Protein AF-A0A657PVX9-F1 (afdb_monomer_lite)

Radius of gyration: 12.46 Å; chains: 1; bounding box: 30×35×29 Å

Foldseek 3Di:
DDDPPDDDLVVQLVVLLVVCLVPPDDVSLVSNLVSLVSVLCCCCPPVVDVVLNVLSVVLNVCSVVVVSVSNVVSSVVSVVVVVD

pLDDT: mean 89.31, std 14.11, range [37.19, 97.62]

Structure (mmCIF, N/CA/C/O backbone):
data_AF-A0A657PVX9-F1
#
_entry.id   AF-A0A657PVX9-F1
#
loop_
_atom_site.group_PDB
_atom_site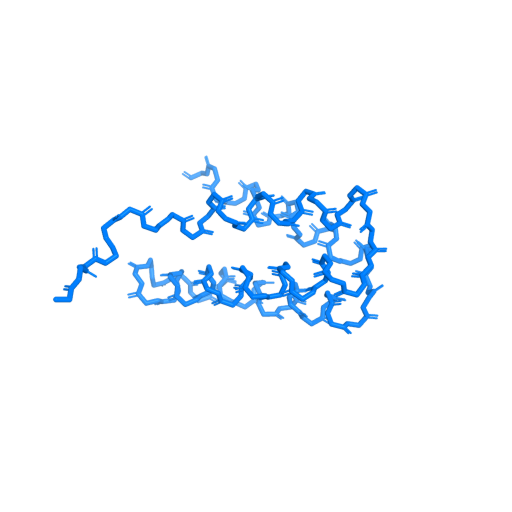.id
_atom_site.type_symbol
_atom_site.label_atom_id
_atom_site.label_alt_id
_atom_site.label_comp_id
_atom_site.label_asym_id
_atom_site.label_entity_id
_atom_site.label_seq_id
_atom_site.pdbx_PDB_ins_code
_atom_site.Cartn_x
_atom_site.Cartn_y
_atom_site.Cartn_z
_atom_site.occupancy
_atom_site.B_iso_or_equiv
_atom_site.auth_seq_id
_atom_site.auth_comp_id
_atom_site.auth_asym_id
_atom_site.auth_atom_id
_atom_site.pdbx_PDB_model_num
ATOM 1 N N . MET A 1 1 ? -15.567 27.842 -2.351 1.00 37.19 1 MET A N 1
ATOM 2 C CA . MET A 1 1 ? -14.519 26.819 -2.533 1.00 37.19 1 MET A CA 1
ATOM 3 C C . MET A 1 1 ? -15.196 25.473 -2.390 1.00 37.19 1 MET A C 1
ATOM 5 O O . MET A 1 1 ? -15.797 25.246 -1.349 1.00 37.19 1 MET A O 1
ATOM 9 N N . GLY A 1 2 ? -15.233 24.676 -3.459 1.00 38.88 2 GLY A N 1
ATOM 10 C CA . GLY A 1 2 ? -15.946 23.399 -3.469 1.00 38.88 2 GLY A CA 1
ATOM 11 C C . GLY A 1 2 ? -15.338 22.445 -2.449 1.00 38.88 2 GLY A C 1
ATOM 12 O O . GLY A 1 2 ? -14.139 22.182 -2.492 1.00 38.88 2 GLY A O 1
ATOM 13 N N . LEU A 1 3 ? -16.163 21.993 -1.508 1.00 43.34 3 LEU A N 1
ATOM 14 C CA . LEU A 1 3 ? -15.848 20.887 -0.617 1.00 43.34 3 LEU A CA 1
ATOM 15 C C . LEU A 1 3 ? -15.536 19.672 -1.494 1.00 43.34 3 LEU A C 1
ATOM 17 O O . LEU A 1 3 ? -16.304 19.363 -2.402 1.00 43.34 3 LEU A O 1
ATOM 21 N N . ILE A 1 4 ? -14.406 19.014 -1.242 1.00 51.31 4 ILE A N 1
ATOM 22 C CA . ILE A 1 4 ? -14.065 17.722 -1.843 1.00 51.31 4 ILE A CA 1
ATOM 23 C C . ILE A 1 4 ? -15.018 16.691 -1.222 1.00 51.31 4 ILE A C 1
ATOM 25 O O . ILE A 1 4 ? -14.683 16.002 -0.264 1.00 51.31 4 ILE A O 1
ATOM 29 N N . THR A 1 5 ? -16.259 16.672 -1.689 1.00 46.16 5 THR A N 1
ATOM 30 C CA . THR A 1 5 ? -17.238 15.633 -1.391 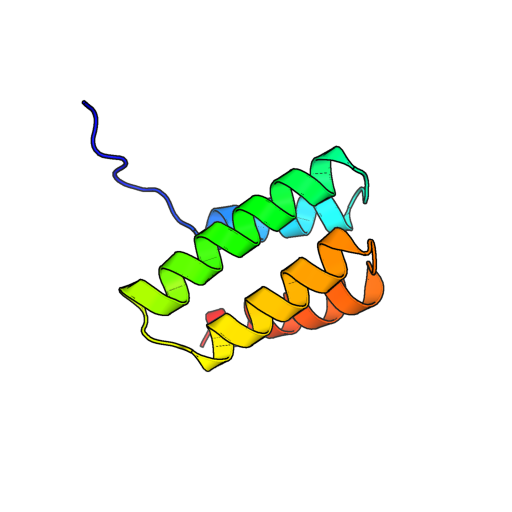1.00 46.16 5 THR A CA 1
ATOM 31 C C . THR A 1 5 ? -16.984 14.504 -2.382 1.00 46.16 5 THR A C 1
ATOM 33 O O . THR A 1 5 ? -16.971 14.753 -3.583 1.00 46.16 5 THR A O 1
ATOM 36 N N . ASP A 1 6 ? -16.733 13.301 -1.866 1.00 56.72 6 ASP A N 1
ATOM 37 C CA . ASP A 1 6 ? -16.517 12.036 -2.595 1.00 56.72 6 ASP A CA 1
ATOM 38 C C . ASP A 1 6 ? -15.073 11.675 -2.969 1.00 56.72 6 ASP A C 1
ATOM 40 O O . ASP A 1 6 ? -14.847 10.831 -3.838 1.00 56.72 6 ASP A O 1
ATOM 44 N N . TYR A 1 7 ? -14.061 12.217 -2.282 1.00 66.62 7 TYR A N 1
ATOM 45 C CA . TYR A 1 7 ? -12.752 11.565 -2.351 1.00 66.62 7 TYR A CA 1
ATOM 46 C C . TYR A 1 7 ? -12.829 10.221 -1.619 1.00 66.62 7 TYR A C 1
ATOM 48 O O . TYR A 1 7 ? -13.139 10.185 -0.428 1.00 66.62 7 TYR A O 1
ATOM 56 N N . LYS A 1 8 ? -12.560 9.127 -2.336 1.00 86.75 8 LYS A N 1
ATOM 57 C CA . LYS A 1 8 ? -12.565 7.753 -1.823 1.00 86.75 8 LYS A CA 1
ATOM 58 C C . LYS A 1 8 ? -11.123 7.240 -1.734 1.00 86.75 8 LYS A C 1
ATOM 60 O O . LYS A 1 8 ? -10.610 6.695 -2.714 1.00 86.75 8 LYS A O 1
ATOM 65 N N . PRO A 1 9 ? -10.448 7.406 -0.578 1.00 91.19 9 PRO A N 1
ATOM 66 C CA . PRO A 1 9 ? -9.022 7.113 -0.443 1.00 91.19 9 PRO A CA 1
ATOM 67 C C . PRO A 1 9 ? -8.666 5.671 -0.799 1.00 91.19 9 PRO A C 1
ATOM 69 O O . PRO A 1 9 ? -7.644 5.432 -1.432 1.00 91.19 9 PRO A O 1
ATOM 72 N N . TYR A 1 10 ? -9.533 4.723 -0.440 1.00 93.56 10 TYR A N 1
ATOM 73 C CA . TYR A 1 10 ? -9.322 3.309 -0.727 1.00 93.56 10 TYR A CA 1
ATOM 74 C C . TYR A 1 10 ? -9.425 2.980 -2.225 1.00 93.56 10 TYR A C 1
ATOM 76 O O . TYR A 1 10 ? -8.582 2.260 -2.750 1.00 93.56 10 TYR A O 1
ATOM 84 N N . GLU A 1 11 ? -10.398 3.550 -2.945 1.00 93.31 11 GLU A N 1
ATOM 85 C CA . GLU A 1 11 ? -10.520 3.340 -4.397 1.00 93.31 11 GLU A CA 1
ATOM 86 C C . GLU A 1 11 ? -9.327 3.948 -5.148 1.00 93.31 11 GLU A C 1
ATOM 88 O O . GLU A 1 11 ? -8.765 3.308 -6.037 1.00 93.31 11 GLU A O 1
ATOM 93 N N . SER A 1 12 ? -8.886 5.146 -4.743 1.00 93.69 12 SER A N 1
ATOM 94 C CA . SER A 1 12 ? -7.683 5.776 -5.300 1.00 93.69 12 SER A CA 1
ATOM 95 C C . SER A 1 12 ? -6.430 4.935 -5.047 1.00 93.69 12 SER A C 1
ATOM 97 O O . SER A 1 12 ? -5.597 4.814 -5.940 1.00 93.69 12 SER A O 1
ATOM 99 N N . PHE A 1 13 ? -6.302 4.353 -3.851 1.00 96.31 13 PHE A N 1
ATOM 100 C CA . PHE A 1 13 ? -5.213 3.450 -3.476 1.00 96.31 13 PHE A CA 1
ATOM 101 C C . PHE A 1 13 ? -5.205 2.159 -4.305 1.00 96.31 13 PHE A C 1
ATOM 103 O O . PHE A 1 13 ? -4.146 1.732 -4.765 1.00 96.31 13 PHE A O 1
ATOM 110 N N . LEU A 1 14 ? -6.373 1.550 -4.530 1.00 96.25 14 LEU A N 1
ATOM 111 C CA . LEU A 1 14 ? -6.492 0.360 -5.373 1.00 96.25 14 LEU A CA 1
ATOM 112 C C . LEU A 1 14 ? -6.079 0.655 -6.817 1.00 96.25 14 LEU A C 1
ATOM 114 O O . LEU A 1 14 ? -5.276 -0.081 -7.388 1.00 96.25 14 LEU A O 1
ATOM 118 N N . ALA A 1 15 ? -6.606 1.736 -7.397 1.00 95.19 15 ALA A N 1
ATOM 119 C CA . ALA A 1 15 ? -6.351 2.091 -8.789 1.00 95.19 15 ALA A CA 1
ATOM 120 C C . ALA A 1 15 ? -4.863 2.370 -9.056 1.00 95.19 15 ALA A C 1
ATOM 122 O O . ALA A 1 15 ? -4.290 1.802 -9.988 1.00 95.19 15 ALA A O 1
ATOM 123 N N . SER A 1 16 ? -4.216 3.191 -8.221 1.00 95.75 16 SER A N 1
ATOM 124 C CA . SER A 1 16 ? -2.792 3.509 -8.383 1.00 95.75 16 SER A CA 1
ATOM 125 C C . SER A 1 16 ? -1.886 2.320 -8.059 1.00 95.75 16 SER A C 1
ATOM 127 O O . SER A 1 16 ? -0.884 2.118 -8.742 1.00 95.75 16 SER A O 1
ATOM 129 N N . GLY A 1 17 ? -2.266 1.477 -7.091 1.00 95.62 17 GLY A N 1
ATOM 130 C CA . GLY A 1 17 ? -1.562 0.230 -6.804 1.00 95.62 17 GLY A CA 1
ATOM 131 C C . GLY A 1 17 ? -1.565 -0.719 -8.000 1.00 95.62 17 GLY A C 1
ATOM 132 O O . GLY A 1 17 ? -0.509 -1.202 -8.407 1.00 95.62 17 GLY A O 1
ATOM 133 N N . HIS A 1 18 ? -2.726 -0.945 -8.623 1.00 95.06 18 HIS A N 1
ATOM 134 C CA . HIS A 1 18 ? -2.815 -1.763 -9.835 1.00 95.06 18 HIS A CA 1
ATOM 135 C C . HIS A 1 18 ? -1.963 -1.197 -10.977 1.00 95.06 18 HIS A C 1
ATOM 137 O O . HIS A 1 18 ? -1.160 -1.940 -11.541 1.00 95.06 18 HIS A O 1
ATOM 143 N N . ALA A 1 19 ? -2.053 0.109 -11.246 1.00 93.81 19 ALA A N 1
ATOM 144 C CA . ALA A 1 19 ? -1.252 0.763 -12.282 1.00 93.81 19 ALA A CA 1
ATOM 145 C C . ALA A 1 19 ? 0.264 0.621 -12.034 1.00 93.81 19 ALA A C 1
ATOM 147 O O . ALA A 1 19 ? 1.018 0.282 -12.949 1.00 93.81 19 ALA A O 1
ATOM 148 N N . PHE A 1 20 ? 0.716 0.805 -10.788 1.00 95.00 20 PHE A N 1
ATOM 149 C CA . PHE A 1 20 ? 2.109 0.581 -10.397 1.00 95.00 20 PHE A CA 1
ATOM 150 C C . PHE A 1 20 ? 2.559 -0.863 -10.641 1.00 95.00 20 PHE A C 1
ATOM 152 O O . PHE A 1 20 ? 3.656 -1.084 -11.145 1.00 95.00 20 PHE A O 1
ATOM 159 N N . PHE A 1 21 ? 1.726 -1.856 -10.323 1.00 94.50 21 PHE A N 1
ATOM 160 C CA . PHE A 1 21 ? 2.086 -3.267 -10.485 1.00 94.50 21 PHE A CA 1
ATOM 161 C C . PHE A 1 21 ? 1.994 -3.794 -11.920 1.00 94.50 21 PHE A C 1
ATOM 163 O O . PHE A 1 21 ? 2.597 -4.836 -12.198 1.00 94.50 21 PHE A O 1
ATOM 170 N N . GLU A 1 22 ? 1.246 -3.126 -12.797 1.00 93.94 22 GLU A N 1
ATOM 171 C CA . GLU A 1 22 ? 1.202 -3.413 -14.234 1.00 93.94 22 GLU A CA 1
ATOM 172 C C . GLU A 1 22 ? 2.417 -2.830 -14.962 1.00 93.94 22 GLU A C 1
ATOM 174 O O . GLU A 1 22 ? 3.028 -3.513 -15.785 1.00 93.94 22 GLU A O 1
ATOM 179 N N . ALA A 1 23 ? 2.803 -1.596 -14.626 1.00 91.25 23 ALA A N 1
ATOM 180 C CA . ALA A 1 23 ? 3.955 -0.915 -15.207 1.00 91.25 23 ALA A CA 1
ATOM 181 C C . ALA A 1 23 ? 4.749 -0.147 -14.129 1.00 91.25 23 ALA A C 1
ATOM 183 O O . ALA A 1 23 ? 4.567 1.068 -13.964 1.00 91.25 23 ALA A O 1
ATOM 184 N N . PRO A 1 24 ? 5.654 -0.828 -13.397 1.00 88.50 24 PRO A N 1
ATOM 185 C CA . PRO A 1 24 ? 6.471 -0.178 -12.381 1.00 88.50 24 PRO A CA 1
ATOM 186 C C . PRO A 1 24 ? 7.397 0.860 -13.018 1.00 88.50 24 PRO A C 1
ATOM 188 O O . PRO A 1 24 ? 8.228 0.543 -13.869 1.00 88.50 24 PRO A O 1
ATOM 191 N N . GLY A 1 25 ? 7.265 2.115 -12.603 1.00 87.69 25 GLY A N 1
ATOM 192 C CA . GLY A 1 25 ? 8.061 3.222 -13.115 1.00 87.69 25 GLY A CA 1
ATOM 193 C C . GLY A 1 25 ? 7.998 4.430 -12.191 1.00 87.69 25 GLY A C 1
ATOM 194 O O . GLY A 1 25 ? 7.246 4.448 -11.221 1.00 87.69 25 GLY A O 1
ATOM 195 N N . VAL A 1 26 ? 8.794 5.460 -12.481 1.00 86.00 26 VAL A N 1
ATOM 196 C CA . VAL A 1 26 ? 8.916 6.642 -11.608 1.00 86.00 26 VAL A CA 1
ATOM 197 C C . VAL A 1 26 ? 7.567 7.340 -11.407 1.00 86.00 26 VAL A C 1
ATOM 199 O O . VAL A 1 26 ? 7.205 7.639 -10.274 1.00 86.00 26 VAL A O 1
ATOM 202 N N . MET A 1 27 ? 6.799 7.548 -12.482 1.00 87.94 27 MET A N 1
ATOM 203 C CA . MET A 1 27 ? 5.487 8.204 -12.392 1.00 87.94 27 MET A CA 1
ATOM 204 C C . MET A 1 27 ? 4.475 7.366 -11.607 1.00 87.94 27 MET A C 1
ATOM 206 O O . MET A 1 27 ? 3.891 7.870 -10.653 1.00 87.94 27 MET A O 1
ATOM 210 N N . SER A 1 28 ? 4.342 6.074 -11.927 1.00 87.69 28 SER A N 1
ATOM 211 C CA . SER A 1 28 ? 3.409 5.185 -11.225 1.00 87.69 28 SER A CA 1
ATOM 2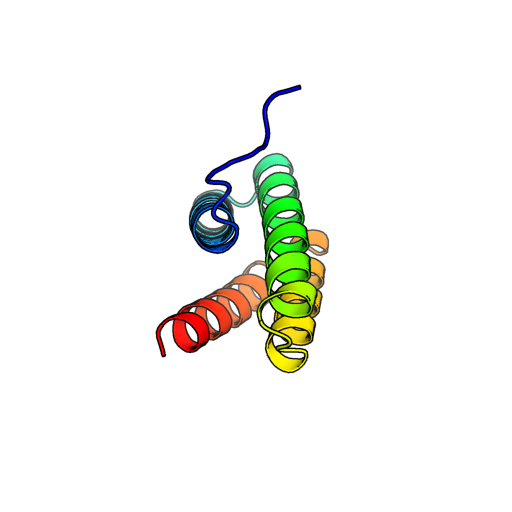12 C C . SER A 1 28 ? 3.801 4.959 -9.759 1.00 87.69 28 SER A C 1
ATOM 214 O O . SER A 1 28 ? 2.934 4.776 -8.912 1.00 87.69 28 SER A O 1
ATOM 216 N N . SER A 1 29 ? 5.094 5.051 -9.424 1.00 90.12 29 SER A N 1
ATOM 217 C CA . SER A 1 29 ? 5.572 5.006 -8.034 1.00 90.12 29 SER A CA 1
ATOM 218 C C . SER A 1 29 ? 5.182 6.256 -7.247 1.00 90.12 29 SER A C 1
ATOM 220 O O . SER A 1 29 ? 4.785 6.137 -6.093 1.00 90.12 29 SER A O 1
ATOM 222 N N . MET A 1 30 ? 5.284 7.447 -7.851 1.00 93.69 30 MET A N 1
ATOM 223 C CA . MET A 1 30 ? 4.869 8.698 -7.200 1.00 93.69 30 MET A CA 1
ATOM 224 C C . MET A 1 30 ? 3.357 8.724 -6.972 1.00 93.69 30 MET A C 1
ATOM 226 O O . MET A 1 30 ? 2.914 8.994 -5.860 1.00 93.69 30 MET A O 1
ATOM 230 N N . GLU A 1 31 ? 2.573 8.372 -7.993 1.00 94.69 31 GLU A N 1
ATOM 231 C CA . GLU A 1 31 ? 1.111 8.303 -7.890 1.00 94.69 31 GLU A CA 1
ATOM 232 C C . GLU A 1 31 ? 0.660 7.293 -6.828 1.00 94.69 31 GLU A C 1
ATOM 234 O O . GLU A 1 31 ? -0.286 7.543 -6.073 1.00 94.69 31 GLU A O 1
ATOM 239 N N . PHE A 1 32 ? 1.345 6.150 -6.743 1.00 96.81 32 PHE A N 1
ATOM 240 C CA . PHE A 1 32 ? 1.027 5.147 -5.741 1.00 96.81 32 PHE A CA 1
ATOM 241 C C . PHE A 1 32 ? 1.451 5.571 -4.328 1.00 96.81 32 PHE A C 1
ATOM 243 O O . PHE A 1 32 ? 0.656 5.408 -3.403 1.00 96.81 32 PHE A O 1
ATOM 250 N N . ASP A 1 33 ? 2.634 6.169 -4.139 1.00 96.25 33 ASP A N 1
ATOM 251 C CA . ASP A 1 33 ? 3.062 6.677 -2.823 1.00 96.25 33 ASP A CA 1
ATOM 252 C C . ASP A 1 33 ? 2.116 7.776 -2.309 1.00 96.25 33 ASP A C 1
ATOM 254 O O . ASP A 1 33 ? 1.707 7.744 -1.146 1.00 96.25 33 ASP A O 1
ATOM 258 N N . ASP A 1 34 ? 1.673 8.689 -3.178 1.00 95.94 34 ASP A N 1
ATOM 259 C CA . ASP A 1 34 ? 0.680 9.706 -2.820 1.00 95.94 34 ASP A CA 1
ATOM 260 C C . ASP A 1 34 ? -0.636 9.066 -2.357 1.00 95.94 34 ASP A C 1
ATOM 262 O O . ASP A 1 34 ? -1.168 9.412 -1.295 1.00 95.94 34 ASP A O 1
ATOM 266 N N . ALA A 1 35 ? -1.145 8.078 -3.097 1.00 96.12 35 ALA A N 1
ATOM 267 C CA . ALA A 1 35 ? -2.367 7.375 -2.720 1.00 96.12 35 ALA A CA 1
ATOM 268 C C . ALA A 1 35 ? -2.216 6.597 -1.397 1.00 96.12 35 ALA A C 1
ATOM 270 O O . ALA A 1 35 ? -3.131 6.609 -0.568 1.00 96.12 35 ALA A O 1
ATOM 271 N N . VAL A 1 36 ? -1.052 5.982 -1.152 1.00 97.19 36 VAL A N 1
ATOM 272 C CA . VAL A 1 36 ? -0.703 5.341 0.128 1.00 97.19 36 VAL A CA 1
ATOM 273 C C . VAL A 1 36 ? -0.744 6.356 1.272 1.00 97.19 36 VAL A C 1
ATOM 275 O O . VAL A 1 36 ? -1.341 6.086 2.317 1.00 97.19 36 VAL A O 1
ATOM 278 N N . VAL A 1 37 ? -0.151 7.541 1.094 1.00 96.62 37 VAL A N 1
ATOM 279 C CA . VAL A 1 37 ? -0.139 8.600 2.115 1.00 96.62 37 VAL A CA 1
ATOM 280 C C . VAL A 1 37 ? -1.551 9.082 2.431 1.00 96.62 37 VAL A C 1
ATOM 282 O O . VAL A 1 37 ? -1.894 9.247 3.608 1.00 96.62 37 VAL A O 1
ATOM 285 N N . VAL A 1 38 ? -2.377 9.307 1.409 1.00 95.56 38 VAL A N 1
ATOM 286 C CA . VAL A 1 38 ? -3.750 9.773 1.615 1.00 95.56 38 VAL A CA 1
ATOM 287 C C . VAL A 1 38 ? -4.596 8.697 2.295 1.00 95.56 38 VAL A C 1
ATOM 289 O O . VAL A 1 38 ? -5.295 9.004 3.265 1.00 95.56 38 VAL A O 1
ATOM 292 N N . TYR A 1 39 ? -4.491 7.437 1.866 1.00 95.62 39 TYR A N 1
ATOM 293 C CA . TYR A 1 39 ? -5.213 6.346 2.514 1.00 95.62 39 TYR A CA 1
ATOM 294 C C . TYR A 1 39 ? -4.760 6.149 3.965 1.00 95.62 39 TYR A C 1
ATOM 296 O O . TYR A 1 39 ? -5.605 6.036 4.850 1.00 95.62 39 TYR A O 1
ATOM 304 N N . LYS A 1 40 ? -3.457 6.261 4.256 1.00 96.00 40 LYS A N 1
ATOM 305 C CA . LYS A 1 40 ? -2.935 6.224 5.632 1.00 96.00 40 LYS A CA 1
ATOM 306 C C . LYS A 1 40 ? -3.540 7.316 6.511 1.00 96.00 40 LYS A C 1
ATOM 308 O O . LYS A 1 40 ? -3.925 7.052 7.646 1.00 96.00 40 LYS A O 1
ATOM 313 N N . ARG A 1 41 ? -3.629 8.552 6.007 1.00 94.62 41 ARG A N 1
ATOM 314 C CA . ARG A 1 41 ? -4.255 9.659 6.751 1.00 94.62 41 ARG A CA 1
ATOM 315 C C . ARG A 1 41 ? -5.717 9.361 7.058 1.00 94.62 41 ARG A C 1
ATOM 317 O O . ARG A 1 41 ? -6.149 9.583 8.181 1.00 94.62 41 ARG A O 1
ATOM 324 N N . TYR A 1 42 ? -6.457 8.835 6.086 1.00 93.19 42 TYR A N 1
ATOM 325 C CA . TYR A 1 42 ? -7.843 8.430 6.293 1.00 93.19 42 TYR A CA 1
ATOM 326 C C . TYR A 1 42 ? -7.966 7.329 7.354 1.00 93.19 42 TYR A C 1
ATOM 328 O O . TYR A 1 42 ? -8.708 7.492 8.317 1.00 93.19 42 TYR A O 1
ATOM 336 N N . VAL A 1 43 ? -7.185 6.257 7.228 1.00 93.81 43 VAL A N 1
ATOM 337 C CA . VAL A 1 43 ? -7.154 5.135 8.176 1.00 93.81 43 VAL A CA 1
ATOM 338 C C . VAL A 1 43 ? -6.855 5.616 9.601 1.00 93.81 43 VAL A C 1
ATOM 340 O O . VAL A 1 43 ? -7.607 5.313 10.522 1.00 93.81 43 VAL A O 1
ATOM 343 N N . ASN A 1 44 ? -5.829 6.447 9.786 1.00 93.69 44 ASN A N 1
ATOM 344 C CA . ASN A 1 44 ? -5.449 6.926 11.116 1.00 93.69 44 ASN A CA 1
ATOM 345 C C . ASN A 1 44 ? -6.461 7.924 11.701 1.00 93.69 44 ASN A C 1
ATOM 347 O O . ASN A 1 44 ? -6.748 7.891 12.895 1.00 93.69 44 ASN A O 1
ATOM 351 N N . SER A 1 45 ? -6.969 8.852 10.885 1.00 92.19 45 SER A N 1
ATOM 352 C CA . SER A 1 45 ? -7.795 9.963 11.377 1.00 92.19 45 SER A CA 1
ATOM 353 C C . SER A 1 45 ? -9.289 9.665 11.418 1.00 92.19 45 SER A C 1
ATOM 355 O O . SER A 1 45 ? -9.984 10.300 12.201 1.00 92.19 45 SER A O 1
ATOM 357 N N . GLN A 1 46 ? -9.787 8.772 10.562 1.00 91.62 46 GLN A N 1
ATOM 358 C CA . GLN A 1 46 ? -11.219 8.477 10.430 1.00 91.62 46 GLN A CA 1
ATOM 359 C C . GLN A 1 46 ? -11.571 7.081 10.940 1.00 91.62 46 GLN A C 1
ATOM 361 O O . GLN A 1 46 ? -12.613 6.915 11.564 1.00 91.62 46 GLN A O 1
ATOM 366 N N . LEU A 1 47 ? -10.719 6.083 10.679 1.00 90.88 47 LEU A N 1
ATOM 367 C CA . LEU A 1 47 ? -10.957 4.706 11.132 1.00 90.88 47 LEU A CA 1
ATOM 368 C C . LEU A 1 47 ? -10.281 4.394 12.471 1.00 90.88 47 LEU A C 1
ATOM 370 O O . LEU A 1 47 ? -10.642 3.416 13.116 1.00 90.88 47 LEU A O 1
ATOM 374 N N . HIS A 1 48 ? -9.324 5.227 12.893 1.00 92.38 48 HIS A N 1
ATOM 375 C CA . HIS A 1 48 ? -8.520 5.033 14.101 1.00 92.38 48 HIS A CA 1
ATOM 376 C C . HIS A 1 48 ? -7.798 3.672 14.146 1.00 92.38 48 HIS A C 1
ATOM 378 O O . HIS A 1 48 ? -7.582 3.111 15.218 1.00 92.38 48 HIS A O 1
ATOM 384 N N . ASP A 1 49 ? -7.398 3.154 12.980 1.00 93.50 49 ASP A N 1
ATOM 385 C CA . ASP A 1 49 ? -6.684 1.879 12.852 1.00 93.50 49 ASP A CA 1
ATOM 386 C C . ASP A 1 49 ? -5.177 2.113 12.668 1.00 93.50 49 ASP A C 1
ATOM 388 O O . ASP A 1 49 ? -4.648 2.226 11.559 1.00 93.50 49 ASP A O 1
ATOM 392 N N . GLU A 1 50 ? -4.462 2.196 13.789 1.00 93.50 50 GLU A N 1
ATOM 393 C CA . GLU A 1 50 ? -3.010 2.399 13.787 1.00 93.50 50 GLU A CA 1
ATOM 394 C C . GLU A 1 50 ? -2.246 1.229 13.152 1.00 93.50 50 GLU A C 1
ATOM 396 O O . GLU A 1 50 ? -1.215 1.444 12.511 1.00 93.50 50 GLU A O 1
ATOM 401 N N . ALA A 1 51 ? -2.748 -0.003 13.288 1.00 94.50 51 ALA A N 1
ATOM 402 C CA . ALA A 1 51 ? -2.091 -1.191 12.750 1.00 94.50 51 ALA A CA 1
ATOM 403 C C . ALA A 1 51 ? -2.073 -1.160 11.216 1.00 94.50 51 ALA A C 1
ATOM 405 O O . ALA A 1 51 ? -1.026 -1.373 10.596 1.00 94.50 51 ALA A O 1
ATOM 406 N N . MET A 1 52 ? -3.205 -0.821 10.598 1.00 95.25 52 MET A N 1
ATOM 407 C CA . MET A 1 52 ? -3.282 -0.572 9.161 1.00 95.25 52 MET A CA 1
ATOM 408 C C . MET A 1 52 ? -2.427 0.637 8.753 1.00 95.25 52 MET A C 1
ATOM 410 O O . MET A 1 52 ? -1.743 0.605 7.726 1.00 95.25 52 MET A O 1
ATOM 414 N N . GLY A 1 53 ? -2.391 1.680 9.586 1.00 95.50 53 GLY A N 1
ATOM 415 C CA . GLY A 1 53 ? -1.522 2.840 9.400 1.00 95.50 53 GLY A CA 1
ATOM 416 C C . GLY A 1 53 ? -0.032 2.492 9.293 1.00 95.50 53 GLY A C 1
ATOM 417 O O . GLY A 1 53 ? 0.666 3.033 8.427 1.00 95.50 53 GLY A O 1
ATOM 418 N N . PHE A 1 54 ? 0.459 1.572 10.129 1.00 96.31 54 PHE A N 1
ATOM 419 C CA . PHE A 1 54 ? 1.839 1.078 10.064 1.00 96.31 54 PHE A CA 1
ATOM 420 C C . PHE A 1 54 ? 2.102 0.277 8.788 1.00 96.31 54 PHE A C 1
ATOM 422 O O . PHE A 1 54 ? 3.079 0.560 8.096 1.00 96.31 54 PHE A O 1
ATOM 429 N N . LYS A 1 55 ? 1.193 -0.628 8.403 1.00 96.44 55 LYS A N 1
ATOM 430 C CA . LYS A 1 55 ? 1.323 -1.391 7.148 1.00 96.44 55 LYS A CA 1
ATOM 431 C C . LYS A 1 55 ? 1.400 -0.485 5.920 1.00 96.44 55 LYS A C 1
ATOM 433 O O . LYS A 1 55 ? 2.221 -0.706 5.032 1.00 96.44 55 LYS A O 1
ATOM 438 N N . LEU A 1 56 ? 0.580 0.565 5.877 1.00 97.38 56 LEU A N 1
ATOM 439 C CA . LEU A 1 56 ? 0.621 1.559 4.801 1.00 97.38 56 LEU A CA 1
ATOM 440 C C . LEU A 1 56 ? 1.937 2.344 4.794 1.00 97.38 56 LEU A C 1
ATOM 442 O O . LEU A 1 56 ? 2.446 2.697 3.732 1.00 97.38 56 LEU A O 1
ATOM 446 N N . ASN A 1 57 ? 2.523 2.601 5.963 1.00 97.38 57 ASN A N 1
ATOM 447 C CA . ASN A 1 57 ? 3.828 3.245 6.049 1.00 97.38 57 ASN A CA 1
ATOM 448 C C . ASN A 1 57 ? 4.951 2.365 5.474 1.00 97.38 57 ASN A C 1
ATOM 450 O O . ASN A 1 57 ? 5.788 2.867 4.719 1.00 97.38 57 ASN A O 1
ATOM 454 N N . ASP A 1 58 ? 4.931 1.070 5.791 1.00 97.62 58 ASP A N 1
ATOM 455 C CA . ASP A 1 58 ? 5.886 0.090 5.270 1.00 97.62 58 ASP A CA 1
ATOM 456 C C . ASP A 1 58 ? 5.726 -0.089 3.757 1.00 97.62 58 ASP A C 1
ATOM 458 O O . ASP A 1 58 ? 6.715 -0.074 3.021 1.00 97.62 58 ASP A O 1
ATOM 462 N N . LEU A 1 59 ? 4.482 -0.132 3.267 1.00 97.56 59 LEU A N 1
ATOM 463 C CA . LEU A 1 59 ? 4.195 -0.177 1.835 1.00 97.56 59 LEU A CA 1
ATOM 464 C C . LEU A 1 59 ? 4.785 1.038 1.106 1.00 97.56 59 LEU A C 1
ATOM 466 O O . LEU A 1 59 ? 5.505 0.867 0.124 1.00 97.56 59 LEU A O 1
ATOM 470 N N . GLY A 1 60 ? 4.550 2.256 1.604 1.00 96.56 60 GLY A N 1
ATOM 471 C CA . GLY A 1 60 ? 5.134 3.463 1.010 1.00 96.56 60 GLY A CA 1
ATOM 472 C C . GLY A 1 60 ? 6.668 3.438 1.014 1.00 96.56 60 GLY A C 1
ATOM 473 O O . GLY A 1 60 ? 7.315 3.931 0.091 1.00 96.56 60 GLY A O 1
ATOM 474 N N . ALA A 1 61 ? 7.289 2.819 2.025 1.00 96.31 61 ALA A N 1
ATOM 475 C CA . ALA A 1 61 ? 8.737 2.626 2.048 1.00 96.31 61 ALA A CA 1
ATOM 476 C C . ALA A 1 61 ? 9.219 1.656 0.956 1.00 96.31 61 ALA A C 1
ATOM 478 O O . ALA A 1 61 ? 10.235 1.944 0.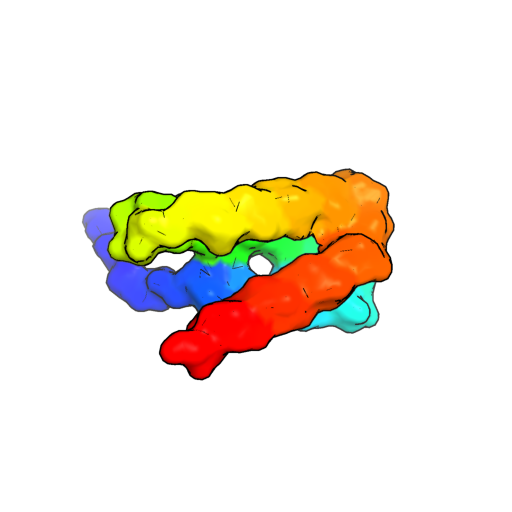321 1.00 96.31 61 ALA A O 1
ATOM 479 N N . CYS A 1 62 ? 8.503 0.554 0.705 1.00 96.19 62 CYS A N 1
ATOM 480 C CA . CYS A 1 62 ? 8.797 -0.354 -0.408 1.00 96.19 62 CYS A CA 1
ATOM 481 C C . CYS A 1 62 ? 8.641 0.349 -1.764 1.00 96.19 62 CYS A C 1
ATOM 483 O O . CYS A 1 62 ? 9.550 0.272 -2.590 1.00 96.19 62 CYS A O 1
ATOM 485 N N . VAL A 1 63 ? 7.556 1.107 -1.966 1.00 94.69 63 VAL A N 1
ATOM 486 C CA . VAL A 1 63 ? 7.307 1.863 -3.210 1.00 94.69 63 VAL A CA 1
ATOM 487 C C . VAL A 1 63 ? 8.444 2.848 -3.493 1.00 94.69 63 VAL A C 1
ATOM 489 O O . VAL A 1 63 ? 9.025 2.821 -4.577 1.00 94.69 63 VAL A O 1
ATOM 492 N N . ARG A 1 64 ? 8.855 3.653 -2.502 1.00 93.25 64 ARG A N 1
ATOM 493 C CA . ARG A 1 64 ? 9.975 4.605 -2.650 1.00 93.25 64 ARG A CA 1
ATOM 494 C C . ARG A 1 64 ? 11.325 3.938 -2.924 1.00 93.25 64 ARG A C 1
ATOM 496 O O . ARG A 1 64 ? 12.189 4.550 -3.546 1.00 93.25 64 ARG A O 1
ATOM 503 N N . LYS A 1 65 ? 11.522 2.706 -2.452 1.00 93.38 65 LYS A N 1
ATOM 504 C CA . LYS A 1 65 ? 12.728 1.903 -2.714 1.00 93.38 65 LYS A CA 1
ATOM 505 C C . LYS A 1 65 ? 12.653 1.114 -4.024 1.00 93.38 65 LYS A C 1
ATOM 507 O O . LYS A 1 65 ? 13.626 0.445 -4.355 1.00 93.38 65 LYS A O 1
ATOM 512 N N . LEU A 1 66 ? 11.528 1.181 -4.745 1.00 88.38 66 LEU A N 1
ATOM 513 C CA . LEU A 1 66 ? 11.216 0.328 -5.897 1.00 88.38 66 LEU A CA 1
ATOM 514 C C . LEU A 1 66 ? 11.316 -1.174 -5.572 1.00 88.38 66 LEU A C 1
ATOM 516 O O . LEU A 1 66 ? 11.604 -1.996 -6.440 1.00 88.38 66 LEU A O 1
ATOM 520 N N . ASP A 1 67 ? 11.043 -1.540 -4.321 1.00 94.06 67 ASP A N 1
ATOM 521 C CA . ASP A 1 67 ? 10.894 -2.929 -3.898 1.00 94.06 67 ASP A CA 1
ATOM 522 C C . ASP A 1 67 ? 9.500 -3.428 -4.305 1.00 94.06 67 ASP A C 1
ATOM 524 O O . ASP A 1 67 ? 8.540 -3.397 -3.531 1.00 94.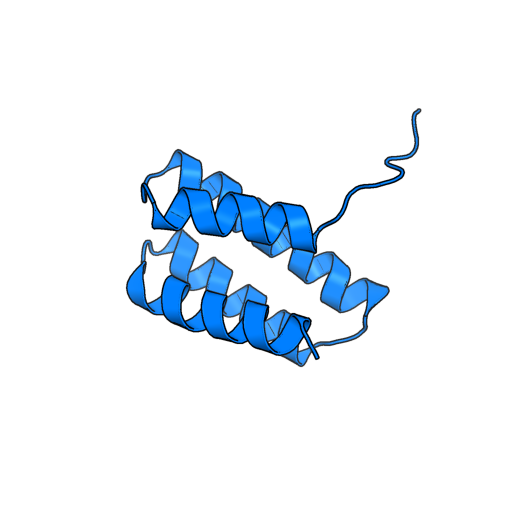06 67 ASP A O 1
ATOM 528 N N . VAL A 1 68 ? 9.377 -3.821 -5.576 1.00 93.00 68 VAL A N 1
ATOM 529 C CA . VAL A 1 68 ? 8.098 -4.214 -6.188 1.00 93.00 68 VAL A CA 1
ATOM 530 C C . VAL A 1 68 ? 7.535 -5.486 -5.550 1.00 93.00 68 VAL A C 1
ATOM 532 O O . VAL A 1 68 ? 6.319 -5.601 -5.397 1.00 93.00 68 VAL A O 1
ATOM 535 N N . GLU A 1 69 ? 8.386 -6.440 -5.167 1.00 94.75 69 GLU A N 1
ATOM 536 C CA . GLU A 1 69 ? 7.942 -7.698 -4.558 1.00 94.75 69 GLU A CA 1
ATOM 537 C C . GLU A 1 69 ? 7.416 -7.473 -3.138 1.00 94.75 69 GLU A C 1
ATOM 539 O O . GLU A 1 69 ? 6.294 -7.895 -2.835 1.00 94.75 69 GLU A O 1
ATOM 544 N N . GLY A 1 70 ? 8.165 -6.741 -2.304 1.00 95.62 70 GLY A N 1
ATOM 545 C CA . GLY A 1 70 ? 7.728 -6.364 -0.960 1.00 95.62 70 GLY A CA 1
ATOM 546 C C . GLY A 1 70 ? 6.461 -5.509 -0.988 1.00 95.62 70 GLY A C 1
ATOM 547 O O . GLY A 1 70 ? 5.499 -5.791 -0.268 1.00 95.62 70 GLY A O 1
ATOM 548 N N . ALA A 1 71 ? 6.395 -4.535 -1.903 1.00 95.88 71 ALA A N 1
ATOM 549 C CA . ALA A 1 71 ? 5.196 -3.728 -2.105 1.00 95.88 71 ALA A CA 1
ATOM 550 C C . ALA A 1 71 ? 3.990 -4.587 -2.518 1.00 95.88 71 ALA A C 1
ATOM 552 O O . ALA A 1 71 ? 2.887 -4.380 -2.013 1.00 95.88 71 ALA A O 1
ATOM 553 N N . ARG A 1 72 ? 4.174 -5.578 -3.402 1.00 96.44 72 ARG A N 1
ATOM 554 C CA . ARG A 1 72 ? 3.084 -6.456 -3.861 1.00 96.44 72 ARG A CA 1
ATOM 555 C C . ARG A 1 72 ? 2.552 -7.345 -2.741 1.00 96.44 72 ARG A C 1
ATOM 557 O O . ARG A 1 72 ? 1.343 -7.576 -2.686 1.00 96.44 72 ARG A O 1
ATOM 564 N N . ALA A 1 73 ? 3.425 -7.846 -1.869 1.00 96.69 73 ALA A N 1
ATOM 565 C CA . ALA A 1 73 ? 3.019 -8.629 -0.705 1.00 96.69 73 ALA A CA 1
ATOM 566 C C . ALA A 1 73 ? 2.176 -7.781 0.262 1.00 96.69 73 ALA A C 1
ATOM 568 O O . ALA A 1 73 ? 1.033 -8.139 0.552 1.00 96.69 73 ALA A O 1
ATOM 569 N N . LEU A 1 74 ? 2.687 -6.609 0.656 1.00 97.19 74 LEU A N 1
ATOM 570 C CA . LEU A 1 74 ? 1.991 -5.693 1.565 1.00 97.19 74 LEU A CA 1
ATOM 571 C C . LEU A 1 74 ? 0.668 -5.186 0.983 1.00 97.19 74 LEU A C 1
ATOM 573 O O . LEU A 1 74 ? -0.339 -5.142 1.687 1.00 97.19 74 LEU A O 1
ATOM 577 N N . PHE A 1 75 ? 0.635 -4.858 -0.311 1.00 97.06 75 PHE A N 1
ATOM 578 C CA . PHE A 1 75 ? -0.590 -4.434 -0.985 1.00 97.06 75 PHE A CA 1
ATOM 579 C C . PHE A 1 75 ? -1.687 -5.501 -0.893 1.00 97.06 75 PHE A C 1
ATOM 581 O O . PHE A 1 75 ? -2.813 -5.190 -0.513 1.00 97.06 75 PHE A O 1
ATOM 588 N N . LYS A 1 76 ? -1.365 -6.774 -1.164 1.00 96.25 76 LYS A N 1
ATOM 589 C CA . LYS A 1 76 ? -2.335 -7.876 -1.042 1.00 96.25 76 LYS A CA 1
ATOM 590 C C . LYS A 1 76 ? -2.862 -8.033 0.382 1.00 96.25 76 LYS A C 1
ATOM 592 O O . LYS A 1 76 ? -4.060 -8.256 0.554 1.00 96.25 76 LYS A O 1
ATOM 597 N N . GLU A 1 77 ? -1.996 -7.920 1.387 1.00 95.50 77 GLU A N 1
ATOM 598 C CA . GLU A 1 77 ? -2.414 -7.990 2.790 1.00 95.50 77 GLU A CA 1
ATOM 599 C C . GLU A 1 77 ? -3.379 -6.863 3.162 1.00 95.50 77 GLU A C 1
ATOM 601 O O . GLU A 1 77 ? -4.413 -7.124 3.773 1.00 95.50 77 GLU A O 1
ATOM 606 N N . ILE A 1 78 ? -3.055 -5.626 2.779 1.00 95.69 78 ILE A N 1
ATOM 607 C CA . ILE A 1 78 ? -3.875 -4.441 3.061 1.00 95.69 78 ILE A CA 1
ATOM 608 C C . ILE A 1 78 ? -5.244 -4.568 2.390 1.00 95.69 78 ILE A C 1
ATOM 610 O O . ILE A 1 78 ? -6.268 -4.370 3.037 1.00 95.69 78 ILE A O 1
ATOM 614 N N . VAL A 1 79 ? -5.275 -4.951 1.110 1.00 94.88 79 VAL A N 1
ATOM 615 C CA . VAL A 1 79 ? -6.530 -5.136 0.368 1.00 94.88 79 VAL A CA 1
ATOM 616 C C . VAL A 1 79 ? -7.385 -6.233 0.996 1.00 94.88 79 VAL A C 1
ATOM 618 O O . VAL A 1 79 ? -8.589 -6.050 1.136 1.00 94.88 79 VAL A O 1
ATOM 621 N N . SER A 1 80 ? -6.770 -7.338 1.425 1.00 92.75 80 SER A N 1
ATOM 622 C CA . SER A 1 80 ? -7.490 -8.440 2.074 1.00 92.75 80 SER A CA 1
ATOM 623 C C . SER A 1 80 ? -8.059 -8.039 3.436 1.00 92.75 80 SER A C 1
ATOM 625 O O . SER A 1 80 ? -9.169 -8.437 3.770 1.00 92.75 80 SER A O 1
ATOM 627 N N . ALA A 1 81 ? -7.322 -7.241 4.212 1.00 89.50 81 ALA A N 1
ATOM 628 C CA . ALA A 1 81 ? -7.760 -6.767 5.521 1.00 89.50 81 ALA A CA 1
ATOM 629 C C . ALA A 1 81 ? -8.849 -5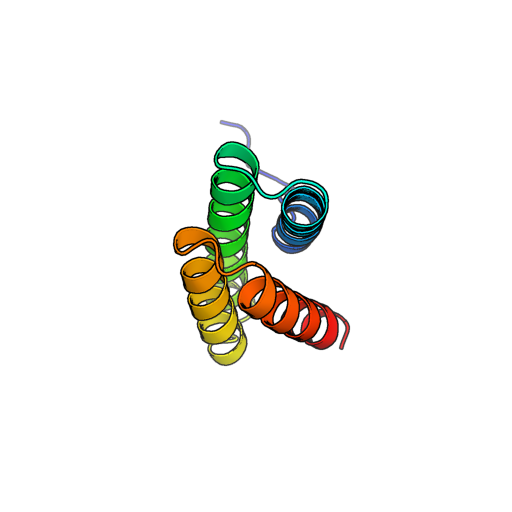.682 5.441 1.00 89.50 81 ALA A C 1
ATOM 631 O O . ALA A 1 81 ? -9.649 -5.573 6.358 1.00 89.50 81 ALA A O 1
ATOM 632 N N . ALA A 1 82 ? -8.906 -4.909 4.352 1.00 81.88 82 ALA A N 1
ATOM 633 C CA . ALA A 1 82 ? -9.913 -3.864 4.147 1.00 81.88 82 ALA A CA 1
ATOM 634 C C . ALA A 1 82 ? -11.282 -4.382 3.648 1.00 81.88 82 ALA A C 1
ATOM 636 O O . ALA A 1 82 ? -12.236 -3.610 3.591 1.00 81.88 82 ALA A O 1
ATOM 637 N N . LEU A 1 83 ? -11.379 -5.658 3.251 1.00 64.88 83 LEU A N 1
ATOM 638 C CA . LEU A 1 83 ? -12.619 -6.307 2.790 1.00 64.88 83 LEU A CA 1
ATOM 639 C C . LEU A 1 83 ? -13.409 -7.007 3.916 1.00 64.88 83 LEU A C 1
ATOM 641 O O . LEU A 1 83 ? -14.447 -7.610 3.634 1.00 64.88 83 LEU A O 1
ATOM 645 N N . VAL A 1 84 ? -12.908 -6.961 5.154 1.00 50.03 84 VAL A N 1
ATOM 646 C CA . VAL A 1 84 ? -13.500 -7.574 6.358 1.00 50.03 84 VAL A CA 1
ATOM 647 C C . VAL A 1 84 ? -14.118 -6.489 7.228 1.00 50.03 84 VAL A C 1
ATOM 649 O O . VAL A 1 84 ? -15.230 -6.735 7.744 1.00 50.03 84 VAL A O 1
#

Secondary structure (DSSP, 8-state):
----TT--HHHHHHHHHHHHHHS-SHHHHHHHHHHHHHHHHHIIIII--HHHHHHHHHHHHHHHTT-HHHHHHHHHHHHHHTT-

Organism: NCBI:txid2548426

Sequence (84 aa):
MGLITDYKPYESFLASGHAFFEAPGVMSSMEFDDAVVVYKRYVNSQLHDEAMGFKLNDLGACVRKLDVEGARALFKEIVSAALV